Protein AF-W7C982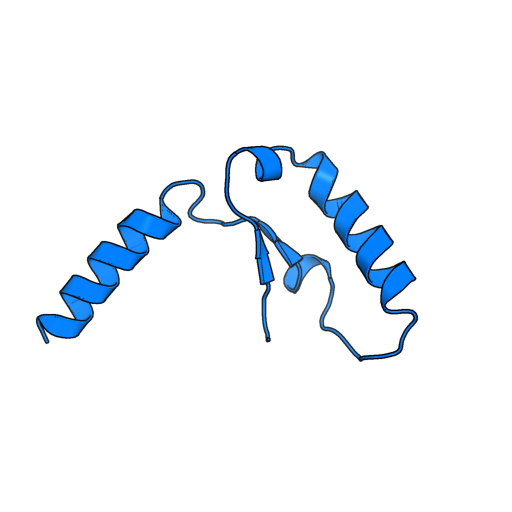-F1 (afdb_monomer_lite)

InterPro domains:
  IPR000600 ROK family [PF00480] (1-61)
  IPR043129 ATPase, nucleotide binding domain [SSF53067] (1-62)

pLDDT: mean 92.77, std 5.29, range [56.72, 97.0]

Organism: NCBI:txid1265861

Foldseek 3Di:
DQADEDADDVPVPPVVLVVVLVVVCVVCVVVDDHDDSPRRYYYDPCHPCPVVVVVVVVVVVVVD

Radius of gyration: 15.02 Å; chains: 1; bounding box: 32×19×40 Å

Sequence (64 aa):
PKKIIFGGGVMKQSQLYPKMRHYFNELMNGYVNTPPLDQYLVYCELGDDAGITGALLLAKETLV

Structure (mmCIF, N/CA/C/O backbone):
data_AF-W7C982-F1
#
_entry.id   AF-W7C982-F1
#
loop_
_atom_site.group_PDB
_atom_site.id
_atom_site.type_symbol
_atom_site.label_atom_id
_atom_site.label_alt_id
_atom_site.label_comp_id
_atom_site.label_asym_id
_atom_site.label_entity_id
_atom_site.label_seq_id
_atom_site.pdbx_PDB_ins_code
_atom_site.Cartn_x
_atom_site.Cartn_y
_atom_site.Cartn_z
_atom_site.occupancy
_atom_site.B_iso_or_equiv
_atom_site.auth_seq_id
_atom_site.auth_comp_id
_atom_site.auth_asym_id
_atom_site.auth_atom_id
_atom_site.pdbx_PDB_model_num
ATOM 1 N N . PRO A 1 1 ? -13.411 -2.165 -3.551 1.00 84.94 1 PRO A N 1
ATOM 2 C CA . PRO A 1 1 ? -12.090 -2.783 -3.844 1.00 84.94 1 PRO A CA 1
ATOM 3 C C . PRO A 1 1 ? -11.907 -4.018 -2.952 1.00 84.94 1 PRO A C 1
ATOM 5 O O . PRO A 1 1 ? -12.625 -4.133 -1.965 1.00 84.94 1 PRO A O 1
ATOM 8 N N . LYS A 1 2 ? -10.998 -4.941 -3.293 1.00 90.31 2 LYS A N 1
ATOM 9 C CA . LYS A 1 2 ? -10.740 -6.144 -2.471 1.00 90.31 2 LYS A CA 1
ATOM 10 C C . LYS A 1 2 ? -9.558 -5.983 -1.503 1.00 90.31 2 LYS A C 1
ATOM 12 O O . LYS A 1 2 ? -9.508 -6.685 -0.503 1.00 90.31 2 LYS A O 1
ATOM 17 N N . LYS A 1 3 ? -8.636 -5.058 -1.789 1.00 93.19 3 LYS A N 1
ATOM 18 C CA . LYS A 1 3 ? -7.453 -4.718 -0.982 1.00 93.19 3 LYS A CA 1
ATOM 19 C C . LYS A 1 3 ? -7.114 -3.240 -1.212 1.00 93.19 3 LYS A C 1
ATOM 21 O O . LYS A 1 3 ? -7.272 -2.760 -2.335 1.00 93.19 3 LYS A O 1
ATOM 26 N N . ILE A 1 4 ? -6.679 -2.534 -0.175 1.00 94.75 4 ILE A N 1
ATOM 27 C CA . ILE A 1 4 ? -6.171 -1.159 -0.218 1.00 94.75 4 ILE A CA 1
ATOM 28 C C . ILE A 1 4 ? -4.739 -1.196 0.311 1.00 94.75 4 ILE A C 1
ATOM 30 O O . ILE A 1 4 ? -4.487 -1.641 1.432 1.00 94.75 4 ILE A O 1
ATOM 34 N N . ILE A 1 5 ? -3.803 -0.755 -0.523 1.00 94.56 5 ILE A N 1
ATOM 35 C CA . ILE A 1 5 ? -2.369 -0.810 -0.247 1.00 94.56 5 ILE A CA 1
ATOM 36 C C . ILE A 1 5 ? -1.874 0.612 -0.013 1.00 94.56 5 ILE A C 1
ATOM 38 O O . ILE A 1 5 ? -2.077 1.489 -0.851 1.00 94.56 5 ILE A O 1
ATOM 42 N N . PHE A 1 6 ? -1.211 0.828 1.117 1.00 93.88 6 PHE A N 1
ATOM 43 C CA . PHE A 1 6 ? -0.632 2.111 1.484 1.00 93.88 6 PHE A CA 1
ATOM 44 C C . PHE A 1 6 ? 0.886 2.084 1.273 1.00 93.88 6 PHE A C 1
ATOM 46 O O . PHE A 1 6 ? 1.591 1.259 1.856 1.00 93.88 6 PHE A O 1
ATOM 53 N N . GLY A 1 7 ? 1.380 2.986 0.425 1.00 90.69 7 GLY A N 1
ATOM 54 C CA . GLY A 1 7 ? 2.804 3.181 0.143 1.00 90.69 7 GLY A CA 1
ATOM 55 C C . GLY A 1 7 ? 3.280 4.599 0.474 1.00 90.69 7 GLY A C 1
ATOM 56 O O . GLY A 1 7 ? 2.549 5.398 1.060 1.00 90.69 7 GLY A O 1
ATOM 57 N N . GLY A 1 8 ? 4.510 4.918 0.070 1.00 88.56 8 GLY A N 1
ATOM 58 C CA . GLY A 1 8 ? 5.125 6.230 0.279 1.00 88.56 8 GLY A CA 1
ATOM 59 C C . GLY A 1 8 ? 5.783 6.407 1.654 1.00 88.56 8 GLY A C 1
ATOM 60 O O . GLY A 1 8 ? 5.581 5.628 2.584 1.00 88.56 8 GLY A O 1
ATOM 61 N N . GLY A 1 9 ? 6.588 7.467 1.787 1.00 88.69 9 GLY A N 1
ATOM 62 C CA . GLY A 1 9 ? 7.467 7.675 2.946 1.00 88.69 9 GLY A CA 1
ATOM 63 C C . GLY A 1 9 ? 6.749 7.820 4.293 1.00 88.69 9 GLY A C 1
ATOM 64 O O . GLY A 1 9 ? 7.255 7.346 5.306 1.00 88.69 9 GLY A O 1
ATOM 65 N N . VAL A 1 10 ? 5.552 8.415 4.313 1.00 90.62 10 VAL A N 1
ATOM 66 C CA . VAL A 1 10 ? 4.751 8.579 5.543 1.00 90.62 10 VAL A CA 1
ATOM 67 C C . VAL A 1 10 ? 4.300 7.223 6.087 1.00 90.62 10 VAL A C 1
ATOM 69 O O . VAL A 1 10 ? 4.364 6.972 7.289 1.00 90.62 10 VAL A O 1
ATOM 72 N N . MET A 1 11 ? 3.922 6.311 5.192 1.00 92.06 11 MET A N 1
ATOM 73 C CA . MET A 1 11 ? 3.396 4.993 5.545 1.00 92.06 11 MET A CA 1
ATOM 74 C C . MET A 1 11 ? 4.485 3.992 5.958 1.00 92.06 11 MET A C 1
ATOM 76 O O . MET A 1 11 ? 4.168 2.852 6.300 1.00 92.06 11 MET A O 1
ATOM 80 N N . LYS A 1 12 ? 5.758 4.419 6.002 1.00 89.31 12 LYS A N 1
ATOM 81 C CA . LYS A 1 12 ? 6.865 3.659 6.612 1.00 89.31 12 LYS A CA 1
ATOM 82 C C . LYS A 1 12 ? 6.749 3.575 8.139 1.00 89.31 12 LYS A C 1
ATOM 84 O O . LYS A 1 12 ? 7.353 2.706 8.758 1.00 89.31 12 LYS A O 1
ATOM 89 N N . GLN A 1 13 ? 5.964 4.459 8.753 1.00 91.94 13 GLN A N 1
ATOM 90 C CA . GLN A 1 13 ? 5.705 4.472 10.191 1.00 91.94 13 GLN A CA 1
ATOM 91 C C . GLN A 1 13 ? 4.688 3.377 10.561 1.00 91.94 13 GLN A C 1
ATOM 93 O O . GLN A 1 13 ? 3.476 3.557 10.412 1.00 91.94 13 GLN A O 1
ATOM 98 N N . SER A 1 14 ? 5.172 2.229 11.049 1.00 89.81 14 SER A N 1
ATOM 99 C CA . SER A 1 14 ? 4.348 1.040 11.331 1.00 89.81 14 SER A CA 1
ATOM 100 C C . SER A 1 14 ? 3.237 1.282 12.365 1.00 89.81 14 SER A C 1
ATOM 102 O O . SER A 1 14 ? 2.186 0.642 12.321 1.00 89.81 14 SER A O 1
ATOM 104 N N . GLN A 1 15 ? 3.408 2.267 13.248 1.00 93.88 15 GLN A N 1
ATOM 105 C CA . GLN A 1 15 ? 2.410 2.676 14.235 1.00 93.88 15 GLN A CA 1
ATOM 106 C C . GLN A 1 15 ? 1.143 3.301 13.627 1.00 93.88 15 GLN A C 1
ATOM 108 O O . GLN A 1 15 ? 0.128 3.412 14.318 1.00 93.88 15 GLN A O 1
ATOM 113 N N . LEU A 1 16 ? 1.170 3.723 12.356 1.00 93.69 16 LEU A N 1
ATOM 114 C CA . LEU A 1 16 ? 0.003 4.312 11.692 1.00 93.69 16 LEU A CA 1
ATOM 115 C C . LEU A 1 16 ? -1.044 3.265 11.299 1.00 93.69 16 LEU A C 1
ATOM 117 O O . LEU A 1 16 ? -2.234 3.565 11.345 1.00 93.69 16 LEU A O 1
ATOM 121 N N . TYR A 1 17 ? -0.640 2.033 10.978 1.00 92.69 17 TYR A N 1
ATOM 122 C CA . TYR A 1 17 ? -1.565 0.975 10.557 1.00 92.69 17 TYR A CA 1
ATOM 123 C C . TYR A 1 17 ? -2.640 0.634 11.600 1.00 92.69 17 TYR A C 1
ATOM 125 O O . TYR A 1 17 ? -3.818 0.645 11.236 1.00 92.69 17 TYR A O 1
ATOM 133 N N . PRO A 1 18 ? -2.314 0.368 12.884 1.00 95.06 18 PRO A N 1
ATOM 134 C CA . PRO A 1 18 ? -3.347 0.094 13.881 1.00 95.06 18 PRO A CA 1
ATOM 135 C C . PRO A 1 18 ? -4.275 1.297 14.101 1.00 95.06 18 PRO A C 1
ATOM 137 O O . PRO A 1 18 ? -5.487 1.113 14.193 1.00 95.06 18 PRO A O 1
ATOM 140 N N . LYS A 1 19 ? -3.742 2.529 14.099 1.00 95.69 19 LYS A N 1
ATOM 141 C CA . LYS A 1 19 ? -4.546 3.756 14.247 1.00 95.69 19 LYS A CA 1
ATOM 142 C C . LYS A 1 19 ? -5.514 3.952 13.084 1.00 95.69 19 LYS A C 1
ATOM 144 O O . LYS A 1 19 ? -6.690 4.217 13.290 1.00 95.69 19 LYS A O 1
ATOM 149 N N . MET A 1 20 ? -5.027 3.786 11.859 1.00 94.75 20 MET A N 1
ATOM 150 C CA . MET A 1 20 ? -5.839 3.908 10.654 1.00 94.75 20 MET A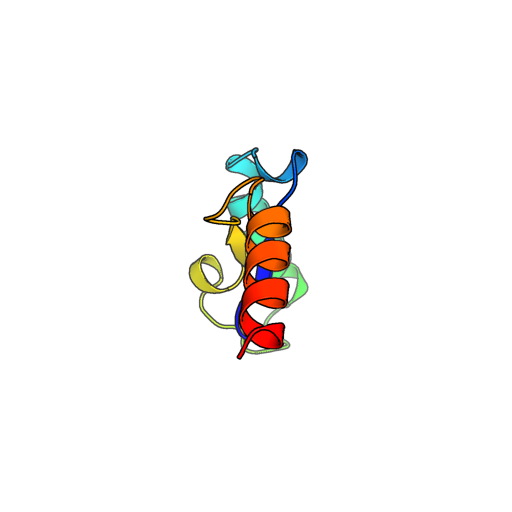 CA 1
ATOM 151 C C . MET A 1 20 ? -6.952 2.859 10.624 1.00 94.75 20 MET A C 1
ATOM 153 O O . MET A 1 20 ? -8.088 3.198 10.316 1.00 94.75 20 MET A O 1
ATOM 157 N N . ARG A 1 21 ? -6.651 1.600 10.969 1.00 95.81 21 ARG A N 1
ATOM 158 C CA . ARG A 1 21 ? -7.660 0.530 11.039 1.00 95.81 21 ARG A CA 1
ATOM 159 C C . ARG A 1 21 ? -8.735 0.837 12.082 1.00 95.81 21 ARG A C 1
ATOM 161 O O . ARG A 1 21 ? -9.909 0.622 11.804 1.00 95.81 21 ARG A O 1
ATOM 168 N N . HIS A 1 22 ? -8.342 1.376 13.237 1.00 96.19 22 HIS A N 1
ATOM 169 C CA . HIS A 1 22 ? -9.274 1.819 14.273 1.00 96.19 22 HIS A CA 1
ATOM 170 C C . HIS A 1 22 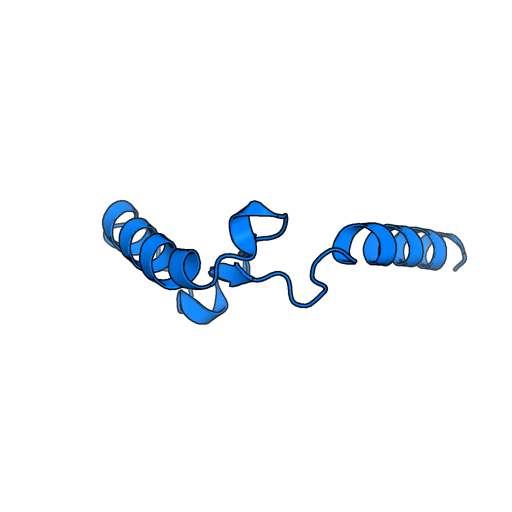? -10.223 2.905 13.750 1.00 96.19 22 HIS A C 1
ATOM 172 O O . HIS A 1 22 ? -11.429 2.674 13.702 1.00 96.19 22 HIS A O 1
ATOM 178 N N . TYR A 1 23 ? -9.687 4.023 13.249 1.00 96.38 23 TYR A N 1
ATOM 179 C CA . TYR A 1 23 ? -10.516 5.118 12.735 1.00 96.38 23 TYR A CA 1
ATOM 180 C C . TYR A 1 23 ? -11.351 4.715 11.517 1.00 96.38 23 TYR A C 1
ATOM 182 O O . TYR A 1 23 ? -12.486 5.154 11.378 1.00 96.38 23 TYR A O 1
ATOM 190 N N . PHE A 1 24 ? -10.829 3.856 10.639 1.00 95.62 24 PHE A N 1
ATOM 191 C CA . PHE A 1 24 ? -11.597 3.332 9.512 1.00 95.62 24 PHE A CA 1
ATOM 192 C C . PHE A 1 24 ? -12.834 2.565 9.993 1.00 95.62 24 PHE A C 1
ATOM 194 O O . PHE A 1 24 ? -13.925 2.782 9.473 1.00 95.62 24 PHE A O 1
ATOM 201 N N . ASN A 1 25 ? -12.679 1.699 10.999 1.00 94.94 25 ASN A N 1
ATOM 202 C CA . ASN A 1 25 ? -13.794 0.950 11.570 1.00 94.94 25 ASN A CA 1
ATOM 203 C C . ASN A 1 2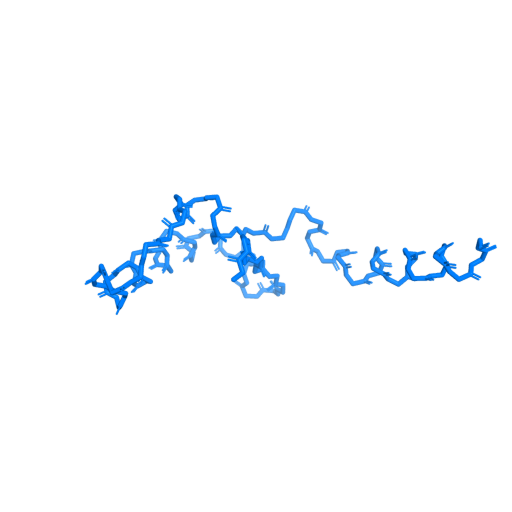5 ? -14.827 1.871 12.233 1.00 94.94 25 ASN A C 1
ATOM 205 O O . ASN A 1 25 ? -16.025 1.704 12.015 1.00 94.94 25 ASN A O 1
ATOM 209 N N . GLU A 1 26 ? -14.361 2.854 13.010 1.00 96.81 26 GLU A N 1
ATOM 210 C CA . GLU A 1 26 ? -15.231 3.839 13.663 1.00 96.81 26 GLU A CA 1
ATOM 211 C C . GLU A 1 26 ? -16.039 4.652 12.649 1.00 96.81 26 GLU A C 1
ATOM 213 O O . GLU A 1 26 ? -17.248 4.799 12.801 1.00 96.81 26 GLU A O 1
ATOM 218 N N . LEU A 1 27 ? -15.392 5.137 11.586 1.00 96.00 27 LEU A N 1
ATOM 219 C CA . LEU A 1 27 ? -16.050 5.927 10.545 1.00 96.00 27 LEU A CA 1
ATOM 220 C C . LEU A 1 27 ? -16.996 5.089 9.681 1.00 96.00 27 LEU A C 1
ATOM 222 O O . LEU A 1 27 ? -18.029 5.595 9.246 1.00 96.00 27 LEU A O 1
ATOM 226 N N . MET A 1 28 ? -16.660 3.822 9.414 1.00 94.62 28 MET A N 1
ATOM 227 C CA . MET A 1 28 ? -17.552 2.920 8.683 1.00 94.62 28 MET A CA 1
ATOM 228 C C . MET A 1 28 ? -18.786 2.554 9.489 1.00 94.62 28 MET A C 1
ATOM 230 O O . MET A 1 28 ? -19.839 2.388 8.883 1.00 94.62 28 MET A O 1
ATOM 234 N N . ASN A 1 29 ? -18.678 2.429 10.815 1.00 94.56 29 ASN A N 1
ATOM 235 C CA . ASN A 1 29 ? -19.803 2.184 11.720 1.00 94.56 29 ASN A CA 1
ATOM 236 C C . ASN A 1 29 ? -20.773 1.085 11.224 1.00 94.56 29 ASN A C 1
ATOM 238 O O . ASN A 1 29 ? -21.993 1.221 11.289 1.00 94.56 29 ASN A O 1
ATOM 242 N N . GLY A 1 30 ? -20.231 0.016 10.630 1.00 92.56 30 GLY A N 1
ATOM 243 C CA . GLY A 1 30 ? -21.021 -1.091 10.077 1.00 92.56 30 GLY A CA 1
ATOM 244 C C . GLY A 1 30 ? -21.848 -0.772 8.822 1.00 92.56 30 GLY A C 1
ATOM 245 O O . GLY A 1 30 ? -22.645 -1.608 8.408 1.00 92.56 30 GLY A O 1
ATOM 246 N N . TYR A 1 31 ? -21.668 0.393 8.193 1.00 94.56 31 TYR A N 1
ATOM 247 C CA . TYR A 1 31 ? -22.415 0.802 7.000 1.00 94.56 31 TYR A CA 1
ATOM 248 C C . TYR A 1 31 ? -22.174 -0.126 5.802 1.00 94.56 31 TYR A C 1
ATOM 250 O O . TYR A 1 31 ? -23.095 -0.445 5.053 1.00 94.56 31 TYR A O 1
ATOM 258 N N . VAL A 1 32 ? -20.934 -0.587 5.632 1.00 91.69 32 VAL A N 1
ATOM 259 C CA . VAL A 1 32 ? -20.551 -1.545 4.591 1.00 91.69 32 VAL A CA 1
ATOM 260 C C . VAL A 1 32 ? -19.775 -2.681 5.229 1.00 91.69 32 VAL A C 1
ATOM 262 O O . VAL A 1 32 ? -18.885 -2.457 6.048 1.00 91.69 32 VAL A O 1
ATOM 265 N N . ASN A 1 33 ? -20.088 -3.906 4.815 1.00 89.75 33 ASN A N 1
ATOM 266 C CA . ASN A 1 33 ? -19.340 -5.071 5.249 1.00 89.75 33 ASN A CA 1
ATOM 267 C C . ASN A 1 33 ? -17.981 -5.102 4.536 1.00 89.75 33 ASN A C 1
ATOM 269 O O . ASN A 1 33 ? -17.914 -5.218 3.309 1.00 89.75 33 ASN A O 1
ATOM 273 N N . THR A 1 34 ? -16.898 -4.975 5.296 1.00 90.75 34 THR A N 1
ATOM 274 C CA . THR A 1 34 ? -15.529 -5.009 4.771 1.00 90.75 34 THR A CA 1
ATOM 275 C C . THR A 1 34 ? -14.829 -6.308 5.161 1.00 90.75 34 THR A C 1
ATOM 277 O O . THR A 1 34 ? -15.139 -6.872 6.211 1.00 90.75 34 THR A O 1
ATOM 280 N N . PRO A 1 35 ? -13.847 -6.781 4.371 1.00 92.12 35 PRO A N 1
ATOM 281 C CA . PRO A 1 35 ? -12.975 -7.869 4.804 1.00 92.12 35 PRO A CA 1
ATOM 282 C C . PRO A 1 35 ? -12.224 -7.509 6.101 1.00 92.12 35 PRO A C 1
ATOM 284 O O . PRO A 1 35 ? -12.182 -6.329 6.472 1.00 92.12 35 PRO A O 1
ATOM 287 N N . PRO A 1 36 ? -11.578 -8.488 6.762 1.00 94.06 36 PRO A N 1
ATOM 288 C CA . PRO A 1 36 ? -10.708 -8.232 7.908 1.00 94.06 36 PRO A CA 1
ATOM 289 C C . PRO A 1 36 ? -9.734 -7.078 7.630 1.00 94.06 36 PRO A C 1
ATOM 291 O O . PRO A 1 36 ? -9.032 -7.071 6.616 1.00 94.06 36 PRO A O 1
ATOM 294 N N . LEU A 1 37 ? -9.727 -6.056 8.495 1.00 93.62 37 LEU A N 1
ATOM 295 C CA . LEU A 1 37 ? -9.025 -4.791 8.225 1.00 93.62 37 LEU A CA 1
ATOM 296 C C . LEU A 1 37 ? -7.504 -4.945 8.133 1.00 93.62 37 LEU A C 1
ATOM 298 O O . LEU A 1 37 ? -6.837 -4.138 7.488 1.00 93.62 37 LEU A O 1
ATOM 302 N N . ASP A 1 38 ? -6.957 -5.980 8.759 1.00 92.44 38 ASP A N 1
ATOM 303 C CA . ASP A 1 38 ? -5.559 -6.382 8.666 1.00 92.44 38 ASP A CA 1
ATOM 304 C C . ASP A 1 38 ? -5.176 -6.933 7.286 1.00 92.44 38 ASP A C 1
ATOM 306 O O . ASP A 1 38 ? -4.030 -6.766 6.873 1.00 92.44 38 ASP A O 1
ATOM 310 N N . GLN A 1 39 ? -6.135 -7.511 6.561 1.00 93.50 39 GLN A N 1
ATOM 311 C CA . GLN A 1 39 ? -5.976 -8.013 5.192 1.00 93.50 39 GLN A CA 1
ATOM 312 C C . GLN A 1 39 ? -6.450 -7.007 4.137 1.00 93.50 39 GLN A C 1
ATOM 314 O O . GLN A 1 39 ? -6.005 -7.048 2.988 1.00 93.50 39 GLN A O 1
ATOM 319 N N . TYR A 1 40 ? -7.349 -6.101 4.524 1.00 95.12 40 TYR A N 1
ATOM 320 C CA . TYR A 1 40 ? -7.930 -5.098 3.643 1.00 95.12 40 TYR A CA 1
ATOM 321 C C . TYR A 1 40 ? -7.083 -3.828 3.554 1.00 95.12 40 TYR A C 1
ATOM 323 O O . TYR A 1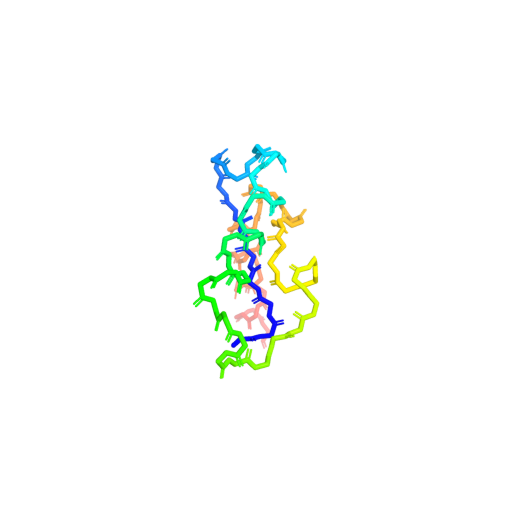 40 ? -6.859 -3.342 2.450 1.00 95.12 40 TYR A O 1
ATOM 331 N N . LEU A 1 41 ? -6.597 -3.305 4.685 1.00 95.19 41 LEU A N 1
ATOM 332 C CA . LEU A 1 41 ? -5.778 -2.093 4.766 1.00 95.19 41 LEU A CA 1
ATOM 333 C C . LEU A 1 41 ? -4.326 -2.481 5.088 1.00 95.19 41 LEU A C 1
ATOM 335 O O . LEU A 1 41 ? -3.944 -2.640 6.258 1.00 95.19 41 LEU A O 1
ATOM 339 N N . VAL A 1 42 ? -3.522 -2.668 4.041 1.00 93.25 42 VAL A N 1
ATOM 340 C CA . VAL A 1 42 ? -2.174 -3.251 4.142 1.00 93.25 42 VAL A CA 1
ATOM 341 C C . VAL A 1 42 ? -1.075 -2.270 3.760 1.00 93.25 42 VAL A C 1
ATOM 343 O O . VAL A 1 42 ? -1.306 -1.294 3.048 1.00 93.25 42 VAL A O 1
ATOM 346 N N . TYR A 1 43 ? 0.142 -2.564 4.208 1.00 91.31 43 TYR A N 1
ATOM 347 C CA . TYR A 1 43 ? 1.336 -1.887 3.721 1.00 91.31 43 TYR A CA 1
ATOM 348 C C . TYR A 1 43 ? 1.723 -2.407 2.335 1.00 91.31 43 TYR A C 1
ATOM 350 O O . TYR A 1 43 ? 1.395 -3.535 1.958 1.00 91.31 43 TYR A O 1
ATOM 358 N N . CYS A 1 44 ? 2.419 -1.574 1.569 1.00 92.75 44 CYS A N 1
ATOM 359 C CA . CYS A 1 44 ? 3.024 -1.993 0.317 1.00 92.75 44 CYS A CA 1
ATOM 360 C C . CYS A 1 44 ? 4.174 -2.975 0.578 1.00 92.75 44 CYS A C 1
ATOM 362 O O . CYS A 1 44 ? 5.236 -2.574 1.046 1.00 92.75 44 CYS A O 1
ATOM 364 N N . GLU A 1 45 ? 3.973 -4.255 0.261 1.00 90.31 45 GLU A N 1
ATOM 365 C CA . GLU A 1 45 ? 4.993 -5.306 0.423 1.00 90.31 45 GLU A CA 1
ATOM 366 C C . GLU A 1 45 ? 6.216 -5.079 -0.476 1.00 90.31 45 GLU A C 1
ATOM 368 O O . GLU A 1 45 ? 7.334 -5.399 -0.091 1.00 90.31 45 GLU A O 1
ATOM 373 N N . LEU A 1 46 ? 6.015 -4.451 -1.639 1.00 90.75 46 LEU A N 1
ATOM 374 C CA . LEU A 1 46 ? 7.091 -4.030 -2.543 1.00 90.75 46 LEU A CA 1
ATOM 375 C C . LEU A 1 46 ? 7.792 -2.742 -2.077 1.00 90.75 46 LEU A C 1
ATOM 377 O O . LEU A 1 46 ? 8.664 -2.236 -2.774 1.00 90.75 46 LEU A O 1
ATOM 381 N N . GLY A 1 47 ? 7.399 -2.177 -0.932 1.00 89.38 47 GLY A N 1
ATOM 382 C CA . GLY A 1 47 ? 7.987 -0.956 -0.394 1.00 89.38 47 GLY A CA 1
ATOM 383 C C . GLY A 1 47 ? 7.962 0.197 -1.398 1.00 89.38 47 GLY A C 1
ATOM 384 O O . GLY A 1 47 ? 6.911 0.523 -1.961 1.00 89.38 47 GLY A O 1
ATOM 385 N N . ASP A 1 48 ? 9.132 0.802 -1.611 1.00 91.31 48 ASP A N 1
ATOM 386 C CA . ASP A 1 48 ? 9.333 1.906 -2.555 1.00 91.31 48 ASP A CA 1
ATOM 387 C C . ASP A 1 48 ? 9.410 1.425 -4.022 1.00 91.31 48 ASP A C 1
ATOM 389 O O . ASP A 1 48 ? 9.241 2.223 -4.945 1.00 91.31 48 ASP A O 1
ATOM 393 N N . ASP A 1 49 ? 9.577 0.118 -4.252 1.00 94.19 49 ASP A N 1
ATOM 394 C CA . ASP A 1 49 ? 9.784 -0.460 -5.583 1.00 94.19 49 ASP A CA 1
ATOM 395 C C . ASP A 1 49 ? 8.479 -0.782 -6.325 1.00 94.19 49 ASP A C 1
ATOM 397 O O . ASP A 1 49 ? 8.500 -1.242 -7.470 1.00 94.19 49 ASP A O 1
ATOM 401 N N . ALA A 1 50 ? 7.316 -0.532 -5.719 1.00 93.25 50 ALA A N 1
ATOM 402 C CA . ALA A 1 50 ? 6.024 -0.823 -6.343 1.00 93.25 50 ALA A CA 1
ATOM 403 C C . ALA A 1 50 ? 5.841 -0.112 -7.692 1.00 93.25 50 ALA A C 1
ATOM 405 O O . ALA A 1 50 ? 5.334 -0.705 -8.643 1.00 93.25 50 ALA A O 1
ATOM 406 N N . GLY A 1 51 ? 6.291 1.144 -7.786 1.00 93.44 51 GLY A N 1
ATOM 407 C CA . GLY A 1 51 ? 6.192 1.936 -9.011 1.00 93.44 51 GLY A CA 1
ATOM 408 C C . GLY A 1 51 ? 7.081 1.395 -10.130 1.00 93.44 51 GLY A C 1
ATOM 409 O O . GLY A 1 51 ? 6.602 1.159 -11.238 1.00 93.44 51 GLY A O 1
ATOM 410 N N . ILE A 1 52 ? 8.362 1.146 -9.835 1.00 96.06 52 ILE A N 1
ATOM 411 C CA . ILE A 1 52 ? 9.305 0.620 -10.832 1.00 96.06 52 ILE A CA 1
ATOM 412 C C . ILE A 1 52 ? 8.942 -0.808 -11.249 1.00 96.06 52 ILE A C 1
ATOM 414 O O . ILE A 1 52 ? 8.972 -1.126 -12.436 1.00 96.06 52 ILE A O 1
ATOM 418 N N . THR A 1 53 ? 8.495 -1.642 -10.307 1.00 96.00 53 THR A N 1
ATOM 419 C CA . THR A 1 53 ? 7.987 -2.989 -10.601 1.00 96.00 53 THR A CA 1
ATOM 420 C C . THR A 1 53 ? 6.777 -2.916 -11.530 1.00 96.00 53 THR A C 1
ATOM 422 O O . THR A 1 53 ? 6.713 -3.652 -12.512 1.00 96.00 53 THR A O 1
ATOM 425 N N . GLY A 1 54 ? 5.848 -1.988 -11.277 1.00 95.38 54 GLY A N 1
ATOM 426 C CA . GLY A 1 54 ? 4.711 -1.731 -12.160 1.00 95.38 54 GLY A CA 1
ATOM 427 C C . GLY A 1 54 ? 5.136 -1.333 -13.576 1.00 95.38 54 GLY A C 1
ATOM 428 O O . GLY A 1 54 ? 4.610 -1.875 -14.543 1.00 95.38 54 GLY A O 1
ATOM 429 N N . ALA A 1 55 ? 6.134 -0.456 -13.715 1.00 96.75 55 ALA A N 1
ATOM 430 C CA . ALA A 1 55 ? 6.652 -0.052 -15.023 1.00 96.75 55 ALA A CA 1
ATOM 431 C C . ALA A 1 55 ? 7.260 -1.230 -15.808 1.00 96.75 55 ALA A C 1
ATOM 433 O O . ALA A 1 55 ? 7.003 -1.381 -17.002 1.00 96.75 55 ALA A O 1
ATOM 434 N N . LEU A 1 56 ? 8.017 -2.102 -15.135 1.00 96.81 56 LEU A N 1
ATOM 435 C CA . LEU A 1 56 ? 8.568 -3.315 -15.747 1.00 96.81 56 LEU A CA 1
ATOM 436 C C . LEU A 1 56 ? 7.469 -4.307 -16.156 1.00 96.81 56 LEU A C 1
ATOM 438 O O . LEU A 1 56 ? 7.575 -4.941 -17.207 1.00 96.81 56 LEU A O 1
ATOM 442 N N . LEU A 1 57 ? 6.405 -4.429 -15.356 1.00 96.88 57 LEU A N 1
ATOM 443 C CA . LEU A 1 57 ? 5.253 -5.269 -15.689 1.00 96.88 57 LEU A CA 1
ATOM 444 C C . LEU A 1 57 ? 4.505 -4.749 -16.920 1.00 96.88 57 LEU A C 1
ATOM 446 O O . LEU A 1 57 ? 4.196 -5.548 -17.797 1.00 96.88 57 LEU A O 1
ATOM 450 N N . LEU A 1 58 ? 4.292 -3.435 -17.028 1.00 97.00 58 LEU A N 1
ATOM 451 C CA . LEU A 1 58 ? 3.680 -2.820 -18.212 1.00 97.00 58 LEU A CA 1
ATOM 452 C C . LEU A 1 58 ? 4.516 -3.063 -19.477 1.00 97.00 58 LEU A C 1
ATOM 454 O O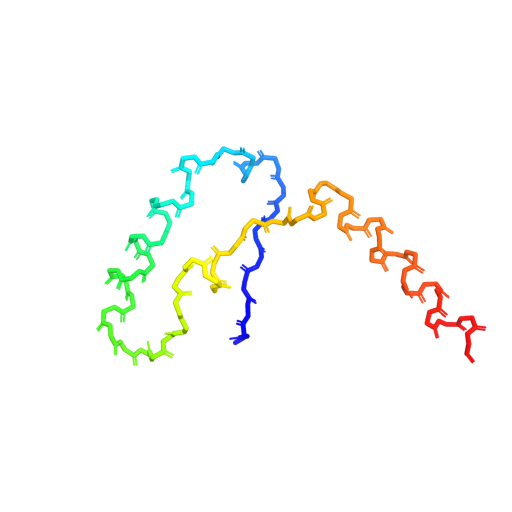 . LEU A 1 58 ? 3.976 -3.400 -20.531 1.00 97.00 58 LEU A O 1
ATOM 458 N N . ALA A 1 59 ? 5.845 -2.945 -19.370 1.00 96.94 59 ALA A N 1
ATOM 459 C CA . ALA A 1 59 ? 6.745 -3.262 -20.476 1.00 96.94 59 ALA A CA 1
ATOM 460 C C . ALA A 1 59 ? 6.624 -4.736 -20.889 1.00 96.94 59 ALA A C 1
ATOM 462 O O . ALA A 1 59 ? 6.501 -5.027 -22.075 1.00 96.94 59 ALA A O 1
ATOM 463 N N . LYS A 1 60 ? 6.600 -5.659 -19.917 1.00 96.81 60 LYS A N 1
ATOM 464 C CA . LYS A 1 60 ? 6.417 -7.097 -20.161 1.00 96.81 60 LYS A CA 1
ATOM 465 C C . LYS A 1 60 ? 5.070 -7.410 -20.819 1.00 96.81 60 LYS A C 1
ATOM 467 O O . LYS A 1 60 ? 5.035 -8.252 -21.704 1.00 96.81 60 LYS A O 1
ATOM 472 N N . GLU A 1 61 ? 3.992 -6.760 -20.389 1.00 96.19 61 GLU A N 1
ATOM 473 C CA . GLU A 1 61 ? 2.646 -6.951 -20.944 1.00 96.19 61 GLU A CA 1
ATOM 474 C C . GLU A 1 61 ? 2.546 -6.486 -22.402 1.00 96.19 61 GLU A C 1
ATOM 476 O O . GLU A 1 61 ? 1.801 -7.072 -23.170 1.00 96.19 61 GLU A O 1
ATOM 481 N N . THR A 1 62 ? 3.328 -5.476 -22.794 1.00 94.50 62 THR A N 1
ATOM 482 C CA . THR A 1 62 ? 3.335 -4.945 -24.170 1.00 94.50 62 THR A CA 1
ATOM 483 C C . THR A 1 62 ? 4.273 -5.718 -25.109 1.00 94.50 62 THR A C 1
ATOM 485 O O . THR A 1 62 ? 4.143 -5.639 -26.327 1.00 94.50 62 THR A O 1
ATOM 488 N N . LEU A 1 63 ? 5.268 -6.423 -24.558 1.00 85.81 63 LEU A N 1
ATOM 489 C CA . LEU A 1 63 ? 6.265 -7.189 -25.321 1.00 85.81 63 LEU A CA 1
ATOM 490 C C . LEU A 1 63 ? 5.746 -8.570 -25.766 1.00 85.81 63 LEU A C 1
ATOM 492 O O . LEU A 1 63 ? 6.396 -9.225 -26.581 1.00 85.81 63 LEU A O 1
ATOM 496 N N . VAL A 1 64 ? 4.617 -9.013 -25.208 1.00 56.72 64 VAL A N 1
ATOM 497 C CA . VAL A 1 64 ? 3.920 -10.272 -25.518 1.00 56.72 64 VAL A CA 1
ATOM 498 C C . VAL A 1 64 ? 2.654 -9.956 -26.301 1.00 56.72 64 VAL A C 1
ATOM 500 O O . VAL A 1 64 ? 2.362 -10.719 -27.247 1.00 56.72 64 VAL A O 1
#

Secondary structure (DSSP, 8-state):
---EEE-SSGGG-TTHHHHHHHHHHHHHTTSS----HHHHEEE-TTGGGHHHHHHHHHHHHHH-